Protein AF-A0A0L7LRV5-F1 (afdb_monomer_lite)

Sequence (148 aa):
TSFITSNYRLKYIIITCILVGAVNLTDVSFYEILGVTKQASALDIRQAYKKLTLTRDTSMIYTGPTRHIHANTTTSHKQNNYLDEGFYFINFYSPFCPPCQNVADHWKKLAEMYKGVVKIGAVNCKYYNSFCYNSMRISSYPTLIFYP

Structure (mmCIF, N/CA/C/O backbone):
data_AF-A0A0L7LRV5-F1
#
_entry.id   AF-A0A0L7LRV5-F1
#
loop_
_atom_site.group_PDB
_atom_site.id
_atom_site.type_symbol
_atom_site.label_atom_id
_atom_site.label_alt_id
_atom_site.label_comp_id
_atom_site.label_asym_id
_atom_site.label_entity_id
_atom_site.label_seq_id
_atom_site.pdbx_PDB_ins_code
_atom_site.Cartn_x
_atom_site.Cartn_y
_atom_site.Cartn_z
_atom_site.occupancy
_atom_site.B_iso_or_equiv
_atom_site.auth_seq_id
_atom_site.auth_comp_id
_atom_site.auth_asym_id
_atom_site.auth_atom_id
_atom_site.pdbx_PDB_model_num
ATOM 1 N N . THR A 1 1 ? 18.368 64.781 38.775 1.00 53.09 1 THR A N 1
ATOM 2 C CA . THR A 1 1 ? 18.978 63.453 38.512 1.00 53.09 1 THR A CA 1
ATOM 3 C C . THR A 1 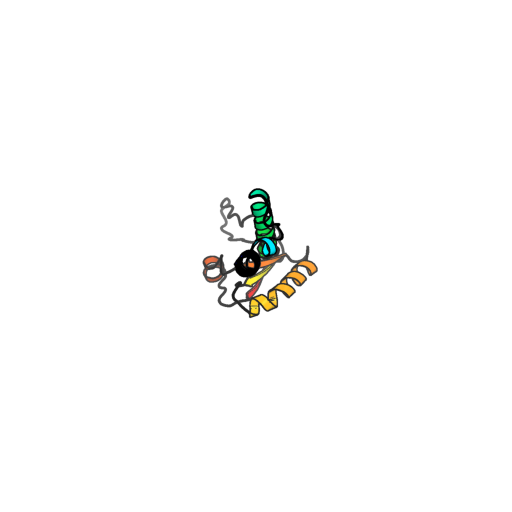1 ? 17.980 62.288 38.513 1.00 53.09 1 THR A C 1
ATOM 5 O O . THR A 1 1 ? 18.345 61.216 38.054 1.00 53.09 1 THR A O 1
ATOM 8 N N . SER A 1 2 ? 16.714 62.471 38.923 1.00 54.84 2 SER A N 1
ATOM 9 C CA . SER A 1 2 ? 15.671 61.419 38.982 1.00 54.84 2 SER A CA 1
ATOM 10 C C . SER A 1 2 ? 14.890 61.165 37.678 1.00 54.84 2 SER A C 1
ATOM 12 O O . SER A 1 2 ? 14.299 60.103 37.511 1.00 54.84 2 SER A O 1
ATOM 14 N N . PHE A 1 3 ? 14.889 62.108 36.729 1.00 51.84 3 PHE A N 1
ATOM 15 C CA . PHE A 1 3 ? 14.118 61.982 35.480 1.00 51.84 3 PHE A CA 1
ATOM 16 C C . PHE A 1 3 ? 14.798 61.081 34.433 1.00 51.84 3 PHE A C 1
ATOM 18 O O . PHE A 1 3 ? 14.142 60.359 33.684 1.00 51.84 3 PHE A O 1
ATOM 25 N N . ILE A 1 4 ? 16.133 61.081 34.408 1.00 56.88 4 ILE A N 1
ATOM 26 C CA . ILE A 1 4 ? 16.939 60.317 33.448 1.00 56.88 4 ILE A CA 1
ATOM 27 C C . ILE A 1 4 ? 16.891 58.813 33.780 1.00 56.88 4 ILE A C 1
ATOM 29 O O . ILE A 1 4 ? 16.691 57.992 32.890 1.00 56.88 4 ILE A O 1
ATOM 33 N N . THR A 1 5 ? 16.961 58.440 35.063 1.00 56.62 5 THR A N 1
ATOM 34 C CA . THR A 1 5 ? 16.895 57.039 35.524 1.00 56.62 5 THR A CA 1
ATOM 35 C C . THR A 1 5 ? 15.523 56.391 35.298 1.00 56.62 5 THR A C 1
ATOM 37 O O . THR A 1 5 ? 15.463 55.198 35.004 1.00 56.62 5 THR A O 1
ATOM 40 N N . SER A 1 6 ? 14.433 57.167 35.364 1.00 58.31 6 SER A N 1
ATOM 41 C CA . SER A 1 6 ? 13.066 56.699 35.072 1.00 58.31 6 SER A CA 1
ATOM 42 C C . SER A 1 6 ? 12.902 56.266 33.607 1.00 58.31 6 SER A C 1
ATOM 44 O O . SER A 1 6 ? 12.383 55.188 33.318 1.00 58.31 6 SER A O 1
ATOM 46 N N . ASN A 1 7 ? 13.459 57.050 32.678 1.00 63.28 7 ASN A N 1
ATOM 47 C CA . ASN A 1 7 ? 13.424 56.746 31.246 1.00 63.28 7 ASN A CA 1
ATOM 48 C C . ASN A 1 7 ? 14.238 55.489 30.893 1.00 63.28 7 ASN A C 1
ATOM 50 O O . ASN A 1 7 ? 13.806 54.693 30.059 1.00 63.28 7 ASN A O 1
ATOM 54 N N . TYR A 1 8 ? 15.384 55.269 31.549 1.00 68.88 8 TYR A N 1
ATOM 55 C CA . TYR A 1 8 ? 16.168 54.042 31.366 1.00 68.88 8 TYR A CA 1
ATOM 56 C C . TYR A 1 8 ? 15.464 52.811 31.938 1.00 68.88 8 TYR A C 1
ATOM 58 O O . TYR A 1 8 ? 15.462 51.771 31.285 1.00 68.88 8 TYR A O 1
ATOM 66 N N . ARG A 1 9 ? 14.812 52.920 33.103 1.00 75.94 9 ARG A N 1
ATOM 67 C CA . ARG A 1 9 ? 14.036 51.814 33.687 1.00 75.94 9 ARG A CA 1
ATOM 68 C C . ARG A 1 9 ? 12.839 51.428 32.823 1.00 75.94 9 ARG A C 1
ATOM 70 O O . ARG A 1 9 ? 12.628 50.243 32.601 1.00 75.94 9 ARG A O 1
ATOM 77 N N . LEU A 1 10 ? 12.108 52.402 32.279 1.00 74.38 10 LEU A N 1
ATOM 78 C CA . LEU A 1 10 ? 10.971 52.133 31.397 1.00 74.38 10 LEU A CA 1
ATOM 79 C C . LEU A 1 10 ? 11.414 51.497 30.071 1.00 74.38 10 LEU A C 1
ATOM 81 O O . LEU A 1 10 ? 10.813 50.521 29.633 1.00 74.38 10 LEU A O 1
ATOM 85 N N . LYS A 1 11 ? 12.512 51.982 29.470 1.00 79.44 11 LYS A N 1
ATOM 86 C CA . LYS A 1 11 ? 13.100 51.359 28.272 1.00 79.44 11 LYS A CA 1
ATOM 87 C C . LYS A 1 11 ? 13.582 49.937 28.546 1.00 79.44 11 LYS A C 1
ATOM 89 O O . LYS A 1 11 ? 13.322 49.063 27.729 1.00 79.44 11 LYS A O 1
ATOM 94 N N . TYR A 1 12 ? 14.222 49.690 29.691 1.00 79.88 12 TYR A N 1
ATOM 95 C CA . TYR A 1 12 ? 14.630 48.341 30.087 1.00 79.88 12 TYR A CA 1
ATOM 96 C C . TYR A 1 12 ? 13.430 47.413 30.264 1.00 79.88 12 TYR A C 1
ATOM 98 O O . TYR A 1 12 ? 13.467 46.316 29.730 1.00 79.88 12 TYR A O 1
ATOM 106 N N . ILE A 1 13 ? 12.355 47.858 30.924 1.00 83.50 13 ILE A N 1
ATOM 107 C CA . ILE A 1 13 ? 11.128 47.061 31.088 1.00 83.50 13 ILE A CA 1
ATOM 108 C C . ILE A 1 13 ? 10.500 46.735 29.729 1.00 83.50 13 ILE A C 1
ATOM 110 O O . ILE A 1 13 ? 10.130 45.591 29.481 1.00 83.50 13 ILE A O 1
ATOM 114 N N . ILE A 1 14 ? 10.419 47.710 28.820 1.00 84.38 14 ILE A N 1
ATOM 115 C CA . ILE A 1 14 ? 9.875 47.491 27.473 1.00 84.38 14 ILE A CA 1
ATOM 116 C C . ILE A 1 14 ? 10.758 46.513 26.690 1.00 84.38 14 ILE A C 1
ATOM 118 O O . ILE A 1 14 ? 10.239 45.577 26.090 1.00 84.38 14 ILE A O 1
ATOM 122 N N . ILE A 1 15 ? 12.083 46.670 26.738 1.00 83.56 15 ILE A N 1
ATOM 123 C CA . ILE A 1 15 ? 13.026 45.760 26.075 1.00 83.56 15 ILE A CA 1
ATOM 124 C C . ILE A 1 15 ? 12.928 44.352 26.672 1.00 83.56 15 ILE A C 1
ATOM 126 O O . ILE A 1 15 ? 12.871 43.387 25.917 1.00 83.56 15 ILE A O 1
ATOM 130 N N . THR A 1 16 ? 12.834 44.203 27.997 1.00 78.19 16 THR A N 1
ATOM 131 C CA . THR A 1 16 ? 12.663 42.883 28.619 1.00 78.19 16 THR A CA 1
ATOM 132 C C . THR A 1 16 ? 11.313 42.272 28.263 1.00 78.19 16 THR A C 1
ATOM 134 O O . THR A 1 16 ? 11.257 41.083 27.974 1.00 78.19 16 THR A O 1
ATOM 137 N N . CYS A 1 17 ? 10.235 43.058 28.201 1.00 80.06 17 CYS A N 1
ATOM 138 C CA . CYS A 1 17 ? 8.927 42.580 27.750 1.00 80.06 17 CYS A CA 1
ATOM 139 C C . CYS A 1 17 ? 8.944 42.144 26.279 1.00 80.06 17 CYS A C 1
ATOM 141 O O . CYS A 1 17 ? 8.358 41.115 25.954 1.00 80.06 17 CYS A O 1
ATOM 143 N N . ILE A 1 18 ? 9.637 42.874 25.401 1.00 79.81 18 ILE A N 1
ATOM 144 C CA . ILE A 1 18 ? 9.780 42.512 23.983 1.00 79.81 18 ILE A CA 1
ATOM 145 C C . ILE A 1 18 ? 10.615 41.236 23.835 1.00 79.81 18 ILE A C 1
ATOM 147 O O . ILE A 1 18 ? 10.224 40.345 23.087 1.00 79.81 18 ILE A O 1
ATOM 151 N N . LEU A 1 19 ? 11.723 41.108 24.572 1.00 74.88 19 LEU A N 1
ATOM 152 C CA . LEU A 1 19 ? 12.562 39.907 24.546 1.00 74.88 19 LEU A CA 1
ATOM 153 C C . LEU A 1 19 ? 11.814 38.682 25.088 1.00 74.88 19 LEU A C 1
ATOM 155 O O . LEU A 1 19 ? 11.844 37.628 24.461 1.00 74.88 19 LEU A O 1
ATOM 159 N N . VAL A 1 20 ? 11.081 38.821 26.197 1.00 73.81 20 VAL A N 1
ATOM 160 C CA . VAL A 1 20 ? 10.232 37.745 26.738 1.00 73.81 20 VAL A CA 1
ATOM 161 C C . VAL A 1 20 ? 9.091 37.407 25.771 1.00 73.81 20 VAL A C 1
ATOM 163 O O . VAL A 1 20 ? 8.796 36.234 25.557 1.00 73.81 20 VAL A O 1
ATOM 166 N N . GLY A 1 21 ? 8.475 38.404 25.131 1.00 68.38 21 GLY A N 1
ATOM 167 C CA . GLY A 1 21 ? 7.439 38.196 24.117 1.00 68.38 21 GLY A CA 1
ATOM 168 C C . GLY A 1 21 ? 7.952 37.444 22.885 1.00 68.38 21 GLY A C 1
ATOM 169 O O . GLY A 1 21 ? 7.296 36.515 22.419 1.00 68.38 21 GLY A O 1
ATOM 170 N N . ALA A 1 22 ? 9.150 37.781 22.403 1.00 64.38 22 ALA A N 1
ATOM 171 C CA . ALA A 1 22 ? 9.763 37.154 21.233 1.00 64.38 22 ALA A CA 1
ATOM 172 C C . ALA A 1 22 ? 10.130 35.676 21.458 1.00 64.38 22 ALA A C 1
ATOM 174 O O . ALA A 1 22 ? 10.018 34.874 20.533 1.00 64.38 22 ALA A O 1
ATOM 175 N N . VAL A 1 23 ? 10.502 35.286 22.684 1.00 61.59 23 VAL A N 1
ATOM 176 C CA . VAL A 1 23 ? 10.810 33.882 23.028 1.00 61.59 23 VAL A CA 1
ATOM 177 C C . VAL A 1 23 ? 9.580 32.966 22.898 1.00 61.59 23 VAL A C 1
ATOM 179 O O . VAL A 1 23 ? 9.730 31.773 22.659 1.00 61.59 23 VAL A O 1
ATOM 182 N N . ASN A 1 24 ? 8.357 33.502 22.975 1.00 59.88 24 ASN A N 1
ATOM 183 C CA . ASN A 1 24 ? 7.121 32.711 22.901 1.00 59.88 24 ASN A CA 1
ATOM 184 C C . ASN A 1 24 ? 6.650 32.373 21.465 1.00 59.88 24 ASN A C 1
ATOM 186 O O . ASN A 1 24 ? 5.658 31.661 21.310 1.00 59.88 24 ASN A O 1
ATOM 190 N N . LEU A 1 25 ? 7.322 32.866 20.415 1.00 55.12 25 LEU A N 1
ATOM 191 C CA . LEU A 1 25 ? 6.855 32.786 19.016 1.00 55.12 25 LEU A CA 1
ATOM 192 C C . LEU A 1 25 ? 7.368 31.578 18.205 1.00 55.12 25 LEU A C 1
ATOM 194 O O . LEU A 1 25 ? 6.973 31.423 17.053 1.00 55.12 25 LEU A O 1
ATOM 198 N N . THR A 1 26 ? 8.217 30.708 18.760 1.00 55.19 26 THR A N 1
ATOM 199 C CA . THR A 1 26 ? 8.864 29.616 17.994 1.00 55.19 26 THR A CA 1
ATOM 200 C C . THR A 1 26 ? 8.227 28.233 18.152 1.00 55.19 26 THR A C 1
ATOM 202 O O . THR A 1 26 ? 8.620 27.296 17.464 1.00 55.19 26 THR A O 1
ATOM 205 N N . ASP A 1 27 ? 7.204 28.086 18.990 1.00 52.03 27 ASP A N 1
ATOM 206 C CA . ASP A 1 27 ? 6.524 26.807 19.220 1.00 52.03 27 ASP A CA 1
ATOM 207 C C . ASP A 1 27 ? 5.313 26.609 18.278 1.00 52.03 27 ASP A C 1
ATOM 209 O O . ASP A 1 27 ? 4.195 26.325 18.729 1.00 52.03 27 ASP A O 1
ATOM 213 N N . VAL A 1 28 ? 5.504 26.731 16.962 1.00 58.66 28 VAL A N 1
ATOM 214 C CA . VAL A 1 28 ? 4.563 26.110 16.009 1.00 58.66 28 VAL A CA 1
ATOM 215 C C . VAL A 1 28 ? 4.857 24.616 16.064 1.00 58.66 28 VAL A C 1
ATOM 217 O O . VAL A 1 28 ? 5.754 24.079 15.418 1.00 58.66 28 VAL A O 1
ATOM 220 N N . SER A 1 29 ? 4.226 24.009 17.058 1.00 63.59 29 SER A N 1
ATOM 221 C CA . SER A 1 29 ? 4.750 22.873 17.789 1.00 63.59 29 SER A CA 1
ATOM 222 C C . SER A 1 29 ? 4.023 21.617 17.355 1.00 63.59 29 SER A C 1
ATOM 224 O O . SER A 1 29 ? 2.818 21.647 17.141 1.00 63.59 29 SER A O 1
ATOM 226 N N . PHE A 1 30 ? 4.759 20.513 17.271 1.00 77.75 30 PHE A N 1
ATOM 227 C CA . PHE A 1 30 ? 4.322 19.134 17.027 1.00 77.75 30 PHE A CA 1
ATOM 228 C C . PHE A 1 30 ? 2.895 18.770 17.506 1.00 77.75 30 PHE A C 1
ATOM 230 O O . PHE A 1 30 ? 2.218 17.963 16.871 1.00 77.75 30 PHE A O 1
ATOM 237 N N . TYR A 1 31 ? 2.407 19.390 18.581 1.00 80.00 31 TYR A N 1
ATOM 238 C CA . TYR A 1 31 ? 1.026 19.307 19.060 1.00 80.00 31 TYR A CA 1
ATOM 239 C C . TYR A 1 31 ? -0.045 19.694 18.022 1.00 80.00 31 TYR A C 1
ATOM 241 O O . TYR A 1 31 ? -1.101 19.069 18.008 1.00 80.00 31 TYR A O 1
ATOM 249 N N . GLU A 1 32 ? 0.221 20.638 17.116 1.00 82.56 32 GLU A N 1
ATOM 250 C CA . GLU A 1 32 ? -0.691 21.004 16.021 1.00 82.56 32 GLU A CA 1
ATOM 251 C C . GLU A 1 32 ? -0.823 19.867 14.996 1.00 82.56 32 GLU A C 1
ATOM 253 O O . GLU A 1 32 ? -1.931 19.531 14.587 1.00 82.56 32 GLU A O 1
ATOM 258 N N . ILE A 1 33 ? 0.286 19.183 14.677 1.00 81.88 33 ILE A N 1
ATOM 259 C CA . ILE A 1 33 ? 0.283 17.974 13.831 1.00 81.88 33 ILE A CA 1
ATOM 260 C C . ILE A 1 33 ? -0.518 16.855 14.508 1.00 81.88 33 ILE A C 1
ATOM 262 O O . ILE A 1 33 ? -1.245 16.116 13.847 1.00 81.88 33 ILE A O 1
ATOM 266 N N . LEU A 1 34 ? -0.390 16.732 15.832 1.00 85.12 34 LEU A N 1
ATOM 267 C CA . LEU A 1 34 ? -1.134 15.757 16.626 1.00 85.12 34 LEU A CA 1
ATOM 268 C C . LEU A 1 34 ? -2.599 16.156 16.896 1.00 85.12 34 LEU A C 1
ATOM 270 O O . LEU A 1 34 ? -3.377 15.306 17.331 1.00 85.12 34 LEU A O 1
ATOM 274 N N . GLY A 1 35 ? -2.991 17.410 16.650 1.00 87.06 35 GLY A N 1
ATOM 275 C CA . GLY A 1 35 ? -4.317 17.937 16.983 1.00 87.06 35 GLY A CA 1
ATOM 276 C C . GLY A 1 35 ? -4.602 18.009 18.489 1.00 87.06 35 GLY A C 1
ATOM 277 O O . GLY A 1 35 ? -5.749 17.835 18.899 1.00 87.06 35 GLY A O 1
ATOM 278 N N . VAL A 1 36 ? -3.576 18.219 19.320 1.00 90.75 36 VAL A N 1
ATOM 279 C CA . VAL A 1 36 ? -3.688 18.323 20.788 1.00 90.75 36 VAL A CA 1
ATOM 280 C C . VAL A 1 36 ? -3.171 19.673 21.288 1.00 90.75 36 VAL A C 1
ATOM 282 O O . VAL A 1 36 ? -2.449 20.378 20.588 1.00 90.75 36 VAL A O 1
ATOM 285 N N . THR A 1 37 ? -3.538 20.060 22.510 1.00 89.56 37 THR A N 1
ATOM 286 C CA . THR A 1 37 ? -3.025 21.289 23.134 1.00 89.56 37 THR A CA 1
ATOM 287 C C . THR A 1 37 ? -1.638 21.060 23.738 1.00 89.56 37 THR A C 1
ATOM 289 O O . THR A 1 37 ? -1.263 19.933 24.063 1.00 89.56 37 THR A O 1
ATOM 292 N N . LYS A 1 38 ? -0.868 22.136 23.951 1.00 85.12 38 LYS A N 1
ATOM 293 C CA . LYS A 1 38 ? 0.448 22.052 24.616 1.00 85.12 38 LYS A CA 1
ATOM 294 C C . LYS A 1 38 ? 0.372 21.516 26.053 1.00 85.12 38 LYS A C 1
ATOM 296 O O . LYS A 1 38 ? 1.372 21.048 26.581 1.00 85.12 38 LYS A O 1
ATOM 301 N N . GLN A 1 39 ? -0.793 21.613 26.692 1.00 89.31 39 GLN A N 1
ATOM 302 C CA . GLN A 1 39 ? -1.056 21.148 28.057 1.00 89.31 39 GLN A CA 1
ATOM 303 C C . GLN A 1 39 ? -1.620 19.717 28.100 1.00 89.31 39 GLN A C 1
ATOM 305 O O . GLN A 1 39 ? -2.034 19.257 29.163 1.00 89.31 39 GLN A O 1
ATOM 310 N N . ALA A 1 40 ? -1.676 19.021 26.960 1.00 89.25 40 ALA A N 1
ATOM 311 C CA . ALA A 1 40 ? -2.208 17.669 26.873 1.00 89.25 40 ALA A CA 1
ATOM 312 C C . ALA A 1 40 ? -1.409 16.681 27.738 1.00 89.25 40 ALA A C 1
ATOM 314 O O . ALA A 1 40 ? -0.179 16.748 27.829 1.00 89.25 40 ALA A O 1
ATOM 315 N N . SER A 1 41 ? -2.110 15.731 28.361 1.00 93.00 41 SER A N 1
ATOM 316 C CA . SER A 1 41 ? -1.462 14.706 29.175 1.00 93.00 41 SER A CA 1
ATOM 317 C C . SER A 1 41 ? -0.691 13.712 28.298 1.00 93.00 41 SER A C 1
ATOM 319 O O . SER A 1 41 ? -0.968 13.537 27.109 1.00 93.00 41 SER A O 1
ATOM 321 N N . ALA A 1 42 ? 0.251 12.975 28.892 1.00 91.94 42 ALA A N 1
ATOM 322 C CA . ALA A 1 42 ? 0.961 11.913 28.176 1.00 91.94 42 ALA A CA 1
ATOM 323 C C . ALA A 1 42 ? 0.006 10.844 27.599 1.00 91.94 42 ALA A C 1
ATOM 325 O O . ALA A 1 42 ? 0.330 10.210 26.594 1.00 91.94 42 ALA A O 1
ATOM 326 N N . LEU A 1 43 ? -1.167 10.644 28.213 1.00 92.12 43 LEU A N 1
ATOM 327 C CA . LEU A 1 43 ? -2.209 9.755 27.702 1.00 92.12 43 LEU A CA 1
ATOM 328 C C . LEU A 1 43 ? -2.819 10.312 26.409 1.00 92.12 43 LEU A C 1
ATOM 330 O O . LEU A 1 43 ? -2.903 9.582 25.423 1.00 92.12 43 LEU A O 1
ATOM 334 N N . ASP A 1 44 ? -3.171 11.595 26.392 1.00 91.56 44 ASP A N 1
ATOM 335 C CA . ASP A 1 44 ? -3.784 12.262 25.238 1.00 91.56 44 ASP A CA 1
ATOM 336 C C . ASP A 1 44 ? -2.824 12.297 24.048 1.00 91.56 44 ASP A C 1
ATOM 338 O O . ASP A 1 44 ? -3.211 11.987 22.923 1.00 91.56 44 ASP A O 1
ATOM 342 N N . ILE A 1 45 ? -1.537 12.560 24.300 1.00 92.56 45 ILE A N 1
ATOM 343 C CA . ILE A 1 45 ? -0.485 12.507 23.274 1.00 92.56 45 ILE A CA 1
ATOM 344 C C . ILE A 1 45 ? -0.365 11.088 22.702 1.00 92.56 45 ILE A C 1
ATOM 346 O O . ILE A 1 45 ? -0.301 10.911 21.485 1.00 92.56 45 ILE A O 1
ATOM 350 N N . ARG A 1 46 ? -0.375 10.052 23.555 1.00 89.88 46 ARG A N 1
ATOM 351 C CA . ARG A 1 46 ? -0.325 8.646 23.110 1.00 89.88 46 ARG A CA 1
ATOM 352 C C . ARG A 1 46 ? -1.565 8.254 22.319 1.00 89.88 46 ARG A C 1
ATOM 354 O O . ARG A 1 46 ? -1.439 7.523 21.341 1.00 89.88 46 ARG A O 1
ATOM 361 N N . GLN A 1 47 ? -2.746 8.714 22.720 1.00 91.25 47 GLN A N 1
ATOM 362 C CA . GLN A 1 47 ? -3.993 8.453 22.005 1.00 91.25 47 GLN A CA 1
ATOM 363 C C . GLN A 1 47 ? -4.032 9.177 20.660 1.00 91.25 47 GLN A C 1
ATOM 365 O O . GLN A 1 47 ? -4.384 8.552 19.663 1.00 91.25 47 GLN A O 1
ATOM 370 N N . ALA A 1 48 ? -3.618 10.443 20.606 1.00 88.62 48 ALA A N 1
ATOM 371 C CA . ALA A 1 48 ? -3.518 11.219 19.375 1.00 88.62 48 ALA A CA 1
ATOM 372 C C . ALA A 1 48 ? -2.505 10.602 18.406 1.00 88.62 48 ALA A C 1
ATOM 374 O O . ALA A 1 48 ? -2.831 10.359 17.245 1.00 88.62 48 ALA A O 1
ATOM 375 N N . TYR A 1 49 ? -1.320 10.232 18.899 1.00 88.44 49 TYR A N 1
ATOM 376 C CA . TYR A 1 49 ? -0.325 9.512 18.111 1.00 88.44 49 TYR A CA 1
ATOM 377 C C . TYR A 1 49 ? -0.848 8.150 17.646 1.00 88.44 49 TYR A C 1
ATOM 379 O O . TYR A 1 49 ? -0.721 7.834 16.471 1.00 88.44 49 TYR A O 1
ATOM 387 N N . LYS A 1 50 ? -1.501 7.367 18.517 1.00 85.75 50 LYS A N 1
ATOM 388 C CA . LYS A 1 50 ? -2.117 6.081 18.152 1.00 85.75 50 LYS A CA 1
ATOM 389 C C . LYS A 1 50 ? -3.219 6.258 17.107 1.00 85.75 50 LYS A C 1
ATOM 391 O O . LYS A 1 50 ? -3.326 5.461 16.187 1.00 85.75 50 LYS A O 1
ATOM 396 N N . LYS A 1 51 ? -4.037 7.303 17.215 1.00 84.19 51 LYS A N 1
ATOM 397 C CA . LYS A 1 51 ? -5.065 7.645 16.227 1.00 84.19 51 LYS A CA 1
ATOM 398 C C . LYS A 1 51 ? -4.428 8.045 14.900 1.00 84.19 51 LYS A C 1
ATOM 400 O O . LYS A 1 51 ? -4.925 7.641 13.856 1.00 84.19 51 LYS A O 1
ATOM 405 N N . LEU A 1 52 ? -3.319 8.780 14.924 1.00 76.31 52 LEU A N 1
ATOM 406 C CA . LEU A 1 52 ? -2.562 9.144 13.729 1.00 76.31 52 LEU A CA 1
ATOM 407 C C . LEU A 1 52 ? -1.843 7.958 13.100 1.00 76.31 52 LEU A C 1
ATOM 409 O O . LEU A 1 52 ? -1.862 7.833 11.884 1.00 76.31 52 LEU A O 1
ATOM 413 N N . THR A 1 53 ? -1.266 7.049 13.881 1.00 66.69 53 THR A N 1
ATOM 414 C CA . THR A 1 53 ? -0.681 5.825 13.333 1.00 66.69 53 THR A CA 1
ATOM 415 C C . THR A 1 53 ? -1.754 4.905 12.787 1.00 66.69 53 THR A C 1
ATOM 417 O O . THR A 1 53 ? -1.558 4.414 11.692 1.00 66.69 53 THR A O 1
ATOM 420 N N . LEU A 1 54 ? -2.909 4.761 13.443 1.00 64.19 54 LEU A N 1
ATOM 421 C CA . LEU A 1 54 ? -4.043 3.990 12.919 1.00 64.19 54 LEU A CA 1
ATOM 422 C C . LEU A 1 54 ? -4.657 4.623 11.664 1.00 64.19 54 LEU A C 1
ATOM 424 O O . LEU A 1 54 ? -5.014 3.912 10.733 1.00 64.19 54 LEU A O 1
ATOM 428 N N . THR A 1 55 ? -4.759 5.954 11.605 1.00 59.25 55 THR A N 1
ATOM 429 C CA . THR A 1 55 ? -5.229 6.663 10.403 1.00 59.25 55 THR A CA 1
ATOM 430 C C . THR A 1 55 ? -4.182 6.663 9.295 1.00 59.25 55 THR A C 1
ATOM 432 O O . THR A 1 55 ? -4.539 6.561 8.131 1.00 59.25 55 THR A O 1
ATOM 435 N N . ARG A 1 56 ? -2.883 6.673 9.593 1.00 55.19 56 ARG A N 1
ATOM 436 C CA . ARG A 1 56 ? -1.825 6.496 8.584 1.00 55.19 56 ARG A CA 1
ATOM 437 C C . ARG A 1 56 ? -1.708 5.036 8.135 1.00 55.19 56 ARG A C 1
ATOM 439 O O . ARG A 1 56 ? -1.482 4.775 6.953 1.00 55.19 56 ARG A O 1
ATOM 446 N N . ASP A 1 57 ? -1.970 4.096 9.036 1.00 51.47 57 ASP A N 1
ATOM 447 C CA . ASP A 1 57 ? -2.220 2.677 8.765 1.00 51.47 57 ASP A CA 1
ATOM 448 C C . ASP A 1 57 ? -3.569 2.457 8.086 1.00 51.47 57 ASP A C 1
ATOM 450 O O . ASP A 1 57 ? -3.862 1.338 7.700 1.00 51.47 57 ASP A O 1
ATOM 454 N N . THR A 1 58 ? -4.359 3.491 7.777 1.00 45.38 58 THR A N 1
ATOM 455 C CA . THR A 1 58 ? -5.382 3.329 6.733 1.00 45.38 58 THR A CA 1
ATOM 456 C C . THR A 1 58 ? -4.793 3.243 5.329 1.00 45.38 58 THR A C 1
ATOM 458 O O . THR A 1 58 ? -5.485 2.883 4.386 1.00 45.38 58 THR A O 1
ATOM 461 N N . SER A 1 59 ? -3.478 3.408 5.172 1.00 42.94 59 SER A N 1
ATOM 462 C CA . SER A 1 59 ? -2.774 2.815 4.027 1.00 42.94 59 SER A CA 1
ATOM 463 C C . SER A 1 59 ? -2.790 1.272 4.040 1.00 42.94 59 SER A C 1
ATOM 465 O O . SER A 1 59 ? -2.599 0.664 2.991 1.00 42.94 59 SER A O 1
ATOM 467 N N . MET A 1 60 ? -3.109 0.646 5.180 1.00 42.91 60 MET A N 1
ATOM 468 C CA . MET A 1 60 ? -3.482 -0.767 5.326 1.00 42.91 60 MET A CA 1
ATOM 469 C C . MET A 1 60 ? -4.997 -1.027 5.150 1.00 42.91 60 MET A C 1
ATOM 471 O O . MET A 1 60 ? -5.398 -2.188 5.187 1.00 42.91 60 MET A O 1
ATOM 475 N N . ILE A 1 61 ? -5.853 -0.013 4.893 1.00 43.44 61 ILE A N 1
ATOM 476 C CA . ILE A 1 61 ? -7.299 -0.221 4.599 1.00 43.44 61 ILE A CA 1
ATOM 477 C C . ILE A 1 61 ? -7.528 -0.973 3.276 1.00 43.44 61 ILE A C 1
ATOM 479 O O . ILE A 1 61 ? -8.622 -1.472 3.037 1.00 43.44 61 ILE A O 1
ATOM 483 N N . TYR A 1 62 ? -6.500 -1.193 2.455 1.00 46.62 62 TYR A N 1
ATOM 484 C CA . TYR A 1 62 ? -6.613 -2.155 1.354 1.00 46.62 62 TYR A CA 1
ATOM 485 C C . TYR A 1 62 ? -6.726 -3.604 1.811 1.00 46.62 62 TYR A C 1
ATOM 487 O O . TYR A 1 62 ? -7.024 -4.494 1.031 1.00 46.62 62 TYR A O 1
ATOM 495 N N . THR A 1 63 ? -6.549 -3.884 3.088 1.00 38.44 63 THR A N 1
ATOM 496 C CA . THR A 1 63 ? -6.970 -5.165 3.618 1.00 38.44 63 THR A CA 1
ATOM 497 C C . THR A 1 63 ? -7.963 -4.890 4.729 1.00 38.44 63 THR A C 1
ATOM 499 O O . THR A 1 63 ? -7.589 -4.659 5.876 1.00 38.44 63 THR A O 1
ATOM 502 N N . GLY A 1 64 ? -9.255 -5.023 4.400 1.00 36.72 64 GLY A N 1
ATOM 503 C CA . GLY A 1 64 ? -10.144 -5.714 5.333 1.00 36.72 64 GLY A CA 1
ATOM 504 C C . GLY A 1 64 ? -9.400 -6.948 5.847 1.00 36.72 64 GLY A C 1
ATOM 505 O O . GLY A 1 64 ? -8.616 -7.518 5.087 1.00 36.72 64 GLY A O 1
ATOM 506 N N . PRO A 1 65 ? -9.550 -7.261 7.140 1.00 37.03 65 PRO A N 1
ATOM 507 C CA . PRO A 1 65 ? -8.499 -7.828 7.971 1.00 37.03 65 PRO A CA 1
ATOM 508 C C . PRO A 1 65 ? -7.698 -8.845 7.170 1.00 37.03 65 PRO A C 1
ATOM 510 O O . PRO A 1 65 ? -8.156 -9.969 6.967 1.00 37.03 65 PRO A O 1
ATOM 513 N N . THR A 1 66 ? -6.478 -8.479 6.765 1.00 43.44 66 THR A N 1
ATOM 514 C CA . THR A 1 66 ? -5.426 -9.486 6.724 1.00 43.44 66 THR A CA 1
ATOM 515 C C . THR A 1 66 ? -5.253 -9.881 8.181 1.00 43.44 66 THR A C 1
ATOM 517 O O . THR A 1 66 ? -4.331 -9.461 8.878 1.00 43.44 66 THR A O 1
ATOM 520 N N . ARG A 1 67 ? -6.202 -10.695 8.680 1.00 38.34 67 ARG A N 1
ATOM 521 C CA . ARG A 1 67 ? -5.885 -11.711 9.662 1.00 38.34 67 ARG A CA 1
ATOM 522 C C . ARG A 1 67 ? -4.631 -12.299 9.081 1.00 38.34 67 ARG A C 1
ATOM 524 O O . ARG A 1 67 ? -4.672 -12.760 7.943 1.00 38.34 67 ARG A O 1
ATOM 531 N N . HIS A 1 68 ? -3.538 -12.057 9.798 1.00 35.41 68 HIS A N 1
ATOM 532 C CA . HIS A 1 68 ? -2.212 -12.581 9.558 1.00 35.41 68 HIS A CA 1
ATOM 533 C C . HIS A 1 68 ? -2.314 -13.734 8.586 1.00 35.41 68 HIS A C 1
ATOM 535 O O . HIS A 1 68 ? -3.059 -14.665 8.903 1.00 35.41 68 HIS A O 1
ATOM 541 N N . ILE A 1 69 ? -1.643 -13.642 7.436 1.00 43.09 69 ILE A N 1
ATOM 542 C CA . ILE A 1 69 ? -1.475 -14.789 6.557 1.00 43.09 69 ILE A CA 1
ATOM 543 C C . ILE A 1 69 ? -0.789 -15.851 7.418 1.00 43.09 69 ILE A C 1
ATOM 545 O O . ILE A 1 69 ? 0.428 -15.875 7.588 1.00 43.09 69 ILE A O 1
ATOM 549 N N . HIS A 1 70 ? -1.613 -16.610 8.126 1.00 31.83 70 HIS A N 1
ATOM 550 C CA . HIS A 1 70 ? -1.228 -17.613 9.074 1.00 31.83 70 HIS A CA 1
ATOM 551 C C . HIS A 1 70 ? -0.951 -18.765 8.146 1.00 31.83 70 HIS A C 1
ATOM 553 O O . HIS A 1 70 ? -1.872 -19.333 7.568 1.00 31.83 70 HIS A O 1
ATOM 559 N N . ALA A 1 71 ? 0.327 -19.079 7.980 1.00 36.28 71 ALA A N 1
ATOM 560 C CA . ALA A 1 71 ? 0.719 -20.393 7.525 1.00 36.28 71 ALA A CA 1
ATOM 561 C C . ALA A 1 71 ? 0.206 -21.396 8.572 1.00 36.28 71 ALA A C 1
ATOM 563 O O . ALA A 1 71 ? 0.941 -21.790 9.479 1.00 36.28 71 ALA A O 1
ATOM 564 N N . ASN A 1 72 ? -1.070 -21.775 8.502 1.00 37.53 72 ASN A N 1
ATOM 565 C CA . ASN A 1 72 ? -1.599 -22.915 9.229 1.00 37.53 72 ASN A CA 1
ATOM 566 C C . ASN A 1 72 ? -1.020 -24.166 8.566 1.00 37.53 72 ASN A C 1
ATOM 568 O O . ASN A 1 72 ? -1.593 -24.818 7.701 1.00 37.53 72 ASN A O 1
ATOM 572 N N . THR A 1 73 ? 0.207 -24.456 8.979 1.00 38.75 73 THR A N 1
ATOM 573 C CA . THR A 1 73 ? 0.941 -25.671 8.666 1.00 38.75 73 THR A CA 1
ATOM 574 C C . THR A 1 73 ? 0.253 -26.810 9.402 1.00 38.75 73 THR A C 1
ATOM 576 O O . THR A 1 73 ? 0.626 -27.112 10.529 1.00 38.75 73 THR A O 1
ATOM 579 N N . THR A 1 74 ? -0.814 -27.386 8.850 1.00 38.75 74 THR A N 1
ATOM 580 C CA . THR A 1 74 ? -1.394 -28.647 9.353 1.00 38.75 74 THR A CA 1
ATOM 581 C C . THR A 1 74 ? -2.399 -29.233 8.365 1.00 38.75 74 THR A C 1
ATOM 583 O O . THR A 1 74 ? -3.575 -29.329 8.659 1.00 38.75 74 THR A O 1
ATOM 586 N N . THR A 1 75 ? -1.918 -29.637 7.188 1.00 35.81 75 THR A N 1
ATOM 587 C CA . THR A 1 75 ? -2.407 -30.811 6.434 1.00 35.81 75 THR A CA 1
ATOM 588 C C . THR A 1 75 ? -1.586 -30.919 5.154 1.00 35.81 75 THR A C 1
ATOM 590 O O . THR A 1 75 ? -1.668 -30.041 4.308 1.00 35.81 75 THR A O 1
ATOM 593 N N . SER A 1 76 ? -0.733 -31.945 5.101 1.00 41.06 76 SER A N 1
ATOM 594 C CA . SER A 1 76 ? -0.152 -32.739 3.991 1.00 41.06 76 SER A CA 1
ATOM 595 C C . SER A 1 76 ? -0.254 -32.359 2.491 1.00 41.06 76 SER A C 1
ATOM 597 O O . SER A 1 76 ? 0.237 -33.126 1.668 1.00 41.06 76 SER A O 1
ATOM 599 N N . HIS A 1 77 ? -0.749 -31.195 2.082 1.00 41.84 77 HIS A N 1
ATOM 600 C CA . HIS A 1 77 ? -0.606 -30.655 0.732 1.00 41.84 77 HIS A CA 1
ATOM 601 C C . HIS A 1 77 ? -0.156 -29.198 0.848 1.00 41.84 77 HIS A C 1
ATOM 603 O O . HIS A 1 77 ? -0.908 -28.312 1.240 1.00 41.84 77 HIS A O 1
ATOM 609 N N . LYS A 1 78 ? 1.126 -28.957 0.574 1.00 36.28 78 LYS A N 1
ATOM 610 C CA . LYS A 1 78 ? 1.785 -27.655 0.702 1.00 36.28 78 LYS A CA 1
ATOM 611 C C . LYS A 1 78 ? 1.296 -26.707 -0.399 1.00 36.28 78 LYS A C 1
ATOM 613 O O . LYS A 1 78 ? 1.986 -26.504 -1.393 1.00 36.28 78 LYS A O 1
ATOM 618 N N . GLN A 1 79 ? 0.102 -26.152 -0.238 1.00 41.50 79 GLN A N 1
ATOM 619 C CA . GLN A 1 79 ? -0.400 -25.076 -1.082 1.00 41.50 79 GLN A CA 1
ATOM 620 C C . GLN A 1 79 ? -0.153 -23.764 -0.340 1.00 41.50 79 GLN A C 1
ATOM 622 O O . GLN A 1 79 ? -0.774 -23.483 0.681 1.00 41.50 79 GLN A O 1
ATOM 627 N N . ASN A 1 80 ? 0.826 -22.993 -0.818 1.00 45.53 80 ASN A N 1
ATOM 628 C CA . ASN A 1 80 ? 1.161 -21.663 -0.307 1.00 45.53 80 ASN A CA 1
ATOM 629 C C . ASN A 1 80 ? 0.057 -20.660 -0.696 1.00 45.53 80 ASN A C 1
ATOM 631 O O . ASN A 1 80 ? 0.303 -19.722 -1.453 1.00 45.53 80 ASN A O 1
ATOM 635 N N . ASN A 1 81 ? -1.176 -20.883 -0.246 1.00 53.16 81 ASN A N 1
ATOM 636 C CA . ASN A 1 81 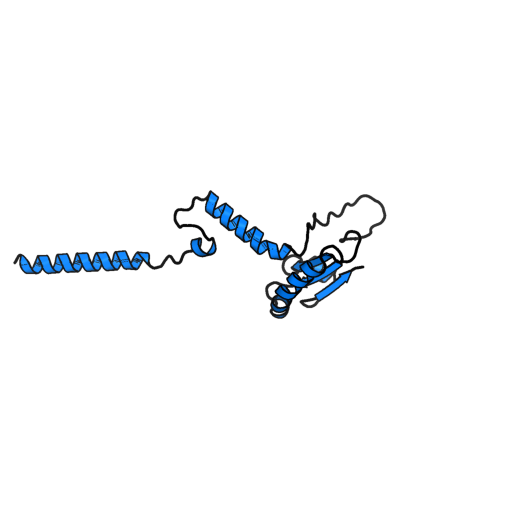? -2.285 -19.988 -0.535 1.00 53.16 81 ASN A CA 1
ATOM 637 C C . ASN A 1 81 ? -2.271 -18.871 0.506 1.00 53.16 81 ASN A C 1
ATOM 639 O O . ASN A 1 81 ? -2.706 -19.037 1.640 1.00 53.16 81 ASN A O 1
ATOM 643 N N . TYR A 1 82 ? -1.709 -17.730 0.109 1.00 59.91 82 TYR A N 1
ATOM 644 C CA . TYR A 1 82 ? -1.688 -16.504 0.910 1.00 59.91 82 TYR A CA 1
ATOM 645 C C . TYR A 1 82 ? -3.049 -15.779 0.925 1.00 59.91 82 TYR A C 1
ATOM 647 O O . TYR A 1 82 ? -3.186 -14.762 1.602 1.00 59.91 82 TYR A O 1
ATOM 655 N N . LEU A 1 83 ? -4.021 -16.270 0.147 1.00 65.44 83 LEU A N 1
ATOM 656 C CA . LEU A 1 83 ? -5.319 -15.658 -0.116 1.00 65.44 83 LEU A CA 1
ATOM 657 C C . LEU A 1 83 ? -6.439 -16.676 0.142 1.00 65.44 83 LEU A C 1
ATOM 659 O O . LEU A 1 83 ? -6.291 -17.856 -0.180 1.00 65.44 83 LEU A O 1
ATOM 663 N N . ASP A 1 84 ? -7.543 -16.198 0.714 1.00 72.94 84 ASP A N 1
ATOM 664 C CA . ASP A 1 84 ? -8.767 -16.971 0.947 1.00 72.94 84 ASP A CA 1
ATOM 665 C C . ASP A 1 84 ? -9.558 -17.116 -0.374 1.00 72.94 84 ASP A C 1
ATOM 667 O O . ASP A 1 84 ? -9.149 -16.598 -1.407 1.00 72.94 84 ASP A O 1
ATOM 671 N N . GLU A 1 85 ? -10.724 -17.765 -0.374 1.00 76.75 85 GLU A N 1
ATOM 672 C CA . GLU A 1 85 ? -11.534 -17.916 -1.597 1.00 76.75 85 GLU A CA 1
ATOM 673 C C . GLU A 1 85 ? -12.031 -16.573 -2.173 1.00 76.75 85 GLU A C 1
ATOM 675 O O . GLU A 1 85 ? -12.418 -15.657 -1.434 1.00 76.75 85 GLU A O 1
ATOM 680 N N . GLY A 1 86 ? -12.075 -16.471 -3.504 1.00 83.12 86 GLY A N 1
ATOM 681 C CA . GLY A 1 86 ? -12.619 -15.336 -4.254 1.00 83.12 86 GLY A CA 1
ATOM 682 C C . GLY A 1 86 ? -11.556 -14.454 -4.912 1.00 83.12 86 GLY A C 1
ATOM 683 O O . GLY A 1 86 ? -10.363 -14.629 -4.712 1.00 83.12 86 GLY A O 1
ATOM 684 N N . PHE A 1 87 ? -12.013 -13.466 -5.681 1.00 88.00 87 PHE A N 1
ATOM 685 C CA . PHE A 1 87 ? -11.149 -12.630 -6.513 1.00 88.00 87 PHE A CA 1
ATOM 686 C C . PHE A 1 87 ? -10.396 -11.567 -5.707 1.00 88.00 87 PHE A C 1
ATOM 688 O O . PHE A 1 87 ? -11.009 -10.809 -4.945 1.00 88.00 87 PHE A O 1
ATOM 695 N N . TYR A 1 88 ? -9.090 -11.435 -5.943 1.00 87.81 88 TYR A N 1
ATOM 696 C CA . TYR A 1 88 ? -8.250 -10.380 -5.372 1.00 87.81 88 TYR A CA 1
ATOM 697 C C . TYR A 1 88 ? -7.613 -9.526 -6.459 1.00 87.81 88 TYR A C 1
ATOM 699 O O . TYR A 1 88 ? -7.167 -10.032 -7.483 1.00 87.81 88 TYR A O 1
ATOM 707 N N . PHE A 1 89 ? -7.468 -8.231 -6.199 1.00 93.50 89 PHE A N 1
ATOM 708 C CA . PHE A 1 89 ? -6.657 -7.349 -7.032 1.00 93.50 89 PHE A CA 1
ATOM 709 C C . PHE A 1 89 ? -5.681 -6.585 -6.147 1.00 93.50 89 PHE A C 1
ATOM 711 O O . PHE A 1 89 ? -6.100 -5.791 -5.309 1.00 93.50 89 PHE A O 1
ATOM 718 N N . ILE A 1 90 ? -4.384 -6.858 -6.282 1.00 92.19 90 ILE A N 1
ATOM 719 C CA . ILE A 1 90 ? -3.347 -6.405 -5.350 1.00 92.19 90 ILE A CA 1
ATOM 720 C C . ILE A 1 90 ? -2.414 -5.395 -6.022 1.00 92.19 90 ILE A C 1
ATOM 722 O O . ILE A 1 90 ? -1.850 -5.675 -7.077 1.00 92.19 90 ILE A O 1
ATOM 726 N N . ASN A 1 91 ? -2.201 -4.246 -5.376 1.00 93.56 91 ASN A N 1
ATOM 727 C CA . ASN A 1 91 ? -1.205 -3.243 -5.756 1.00 93.56 91 ASN A CA 1
ATOM 728 C C . ASN A 1 91 ? 0.076 -3.393 -4.928 1.00 93.56 91 ASN A C 1
ATOM 730 O O . ASN A 1 91 ? 0.117 -3.042 -3.747 1.00 93.56 91 ASN A O 1
ATOM 734 N N . PHE A 1 92 ? 1.139 -3.883 -5.552 1.00 94.38 92 PHE A N 1
ATOM 735 C CA . PHE A 1 92 ? 2.479 -3.908 -4.978 1.00 94.38 92 PHE A CA 1
ATOM 736 C C . PHE A 1 92 ? 3.148 -2.551 -5.194 1.00 94.38 92 PHE A C 1
ATOM 738 O O . PHE A 1 92 ? 3.452 -2.168 -6.327 1.00 94.38 92 PHE A O 1
ATOM 745 N N . TYR A 1 93 ? 3.384 -1.820 -4.104 1.00 92.94 93 TYR A N 1
ATOM 746 C CA . TYR A 1 93 ? 3.840 -0.431 -4.147 1.00 92.94 93 TYR A CA 1
ATOM 747 C C . TYR A 1 93 ? 5.016 -0.158 -3.201 1.00 92.94 93 TYR A C 1
ATOM 749 O O . TYR A 1 93 ? 5.353 -0.950 -2.320 1.00 92.94 93 TYR A O 1
ATOM 757 N N . SER A 1 94 ? 5.617 1.022 -3.358 1.00 91.75 94 SER A N 1
ATOM 758 C CA . SER A 1 94 ? 6.579 1.602 -2.417 1.00 91.75 94 SER A CA 1
ATOM 759 C C . SER A 1 94 ? 6.145 3.028 -2.046 1.00 91.75 94 SER A C 1
ATOM 761 O O . SER A 1 94 ? 5.678 3.757 -2.923 1.00 91.75 94 SER A O 1
ATOM 763 N N . PRO A 1 95 ? 6.294 3.478 -0.784 1.00 82.69 95 PRO A N 1
ATOM 764 C CA . PRO A 1 95 ? 5.891 4.826 -0.371 1.00 82.69 95 PRO A CA 1
ATOM 765 C C . PRO A 1 95 ? 6.726 5.940 -1.025 1.00 82.69 95 PRO A C 1
ATOM 767 O O . PRO A 1 95 ? 6.258 7.070 -1.136 1.00 82.69 95 PRO A O 1
ATOM 770 N N . PHE A 1 96 ? 7.938 5.622 -1.489 1.00 86.88 96 PHE A N 1
ATOM 771 C CA . PHE A 1 96 ? 8.875 6.568 -2.111 1.00 86.88 96 PHE A CA 1
ATOM 772 C C . PHE A 1 96 ? 8.868 6.496 -3.646 1.00 86.88 96 PHE A C 1
ATOM 774 O O . PHE A 1 96 ? 9.859 6.809 -4.296 1.00 86.88 96 PHE A O 1
ATOM 781 N N . CYS A 1 97 ? 7.766 6.031 -4.229 1.00 89.88 97 CYS A N 1
ATOM 782 C CA . CYS A 1 97 ? 7.590 5.868 -5.668 1.00 89.88 97 CYS A CA 1
ATOM 783 C C . CYS A 1 97 ? 6.542 6.883 -6.163 1.00 89.88 97 CYS A C 1
ATOM 785 O O . CYS A 1 97 ? 5.360 6.711 -5.858 1.00 89.88 97 CYS A O 1
ATOM 787 N N . PRO A 1 98 ? 6.930 7.925 -6.926 1.00 93.00 98 PRO A N 1
ATOM 788 C CA . PRO A 1 98 ? 5.980 8.929 -7.414 1.00 93.00 98 PRO A CA 1
ATOM 789 C C . PRO A 1 98 ? 4.831 8.346 -8.261 1.00 93.00 98 PRO A C 1
ATOM 791 O O . PRO A 1 98 ? 3.678 8.676 -7.987 1.00 93.00 98 PRO A O 1
ATOM 794 N N . PRO A 1 99 ? 5.065 7.399 -9.198 1.00 95.88 99 PRO A N 1
ATOM 795 C CA . PRO A 1 99 ? 3.963 6.736 -9.903 1.00 95.88 99 PRO A CA 1
ATOM 796 C C . PRO A 1 99 ? 2.981 6.025 -8.959 1.00 95.88 99 PRO A C 1
ATOM 798 O O . PRO A 1 99 ? 1.773 6.051 -9.174 1.00 95.88 99 PRO A O 1
ATOM 801 N N . CYS A 1 100 ? 3.482 5.434 -7.874 1.00 92.19 100 CYS A N 1
ATOM 802 C CA . CYS A 1 100 ? 2.666 4.753 -6.876 1.00 92.19 100 CYS A CA 1
ATOM 803 C C . CYS A 1 100 ? 1.777 5.728 -6.094 1.00 92.19 100 CYS A C 1
ATOM 805 O O . CYS A 1 100 ? 0.631 5.405 -5.787 1.00 92.19 100 CYS A O 1
ATOM 807 N N . GLN A 1 101 ? 2.290 6.923 -5.792 1.00 88.88 101 GLN A N 1
ATOM 808 C CA . GLN A 1 101 ? 1.527 7.979 -5.122 1.00 88.88 101 GLN A CA 1
ATOM 809 C C . GLN A 1 101 ? 0.362 8.458 -6.000 1.00 88.88 101 GLN A C 1
ATOM 811 O O . GLN A 1 101 ? -0.751 8.593 -5.500 1.00 88.88 101 GLN A O 1
ATOM 816 N N . ASN A 1 102 ? 0.572 8.587 -7.315 1.00 92.12 102 ASN A N 1
ATOM 817 C CA . ASN A 1 102 ? -0.485 8.957 -8.268 1.00 92.12 102 ASN A CA 1
ATOM 818 C C . ASN A 1 102 ? -1.599 7.895 -8.376 1.00 92.12 102 ASN A C 1
ATOM 820 O O . ASN A 1 102 ? -2.767 8.215 -8.616 1.00 92.12 102 ASN A O 1
ATOM 824 N N . VAL A 1 103 ? -1.252 6.617 -8.191 1.00 91.25 103 VAL A N 1
ATOM 825 C CA . VAL A 1 103 ? -2.219 5.506 -8.192 1.00 91.25 103 VAL A CA 1
ATOM 826 C C . VAL A 1 103 ? -2.985 5.416 -6.871 1.00 91.25 103 VAL A C 1
ATOM 828 O O . VAL A 1 103 ? -4.119 4.940 -6.865 1.00 91.25 103 VAL A O 1
ATOM 831 N N . ALA A 1 104 ? -2.415 5.893 -5.761 1.00 86.38 104 ALA A N 1
ATOM 832 C CA . ALA A 1 104 ? -2.942 5.654 -4.421 1.00 86.38 104 ALA A CA 1
ATOM 833 C C . ALA A 1 104 ? -4.411 6.067 -4.258 1.00 86.38 104 ALA A C 1
ATOM 835 O O . ALA A 1 104 ? -5.198 5.275 -3.754 1.00 86.38 104 ALA A O 1
ATOM 836 N N . ASP A 1 105 ? -4.813 7.257 -4.704 1.00 86.75 105 ASP A N 1
ATOM 837 C CA . ASP A 1 105 ? -6.198 7.715 -4.521 1.00 86.75 105 ASP A CA 1
ATOM 838 C C . ASP A 1 105 ? -7.194 7.019 -5.455 1.00 86.75 105 ASP A C 1
ATOM 840 O O . ASP A 1 105 ? -8.336 6.763 -5.067 1.00 86.75 105 ASP A O 1
ATOM 844 N N . HIS A 1 106 ? -6.763 6.651 -6.662 1.00 91.38 106 HIS A N 1
ATOM 845 C CA . HIS A 1 106 ? -7.572 5.848 -7.579 1.00 91.38 106 HIS A CA 1
ATOM 846 C C . HIS A 1 106 ? -7.781 4.436 -7.034 1.00 91.38 106 HIS A C 1
ATOM 848 O O . HIS A 1 106 ? -8.886 3.901 -7.112 1.00 91.38 106 HIS A O 1
ATOM 854 N N . TRP A 1 107 ? -6.745 3.867 -6.419 1.00 92.75 107 TRP A N 1
ATOM 855 C CA . TRP A 1 107 ? -6.807 2.551 -5.800 1.00 92.75 107 TRP A CA 1
ATOM 856 C C . TRP A 1 107 ? -7.815 2.527 -4.638 1.00 92.75 107 TRP A C 1
ATOM 858 O O . TRP A 1 107 ? -8.598 1.584 -4.544 1.00 92.75 107 TRP A O 1
ATOM 868 N N . LYS A 1 108 ? -7.911 3.604 -3.833 1.00 85.31 108 LYS A N 1
ATOM 869 C CA . LYS A 1 108 ? -8.912 3.724 -2.746 1.00 85.31 108 LYS A CA 1
ATOM 870 C C . LYS A 1 108 ? -10.326 3.708 -3.311 1.00 85.31 108 LYS A C 1
ATOM 872 O O . LYS A 1 108 ? -11.181 2.973 -2.832 1.00 85.31 108 LYS A O 1
ATOM 877 N N . LYS A 1 109 ? -10.564 4.503 -4.358 1.00 87.06 109 LYS A N 1
ATOM 878 C CA . LYS A 1 109 ? -11.870 4.564 -5.029 1.00 87.06 109 LYS A CA 1
ATOM 879 C C . LYS A 1 109 ? -12.249 3.211 -5.626 1.00 87.06 109 LYS A C 1
ATOM 881 O O . LYS A 1 109 ? -13.397 2.802 -5.509 1.00 87.06 109 LYS A O 1
ATOM 886 N N . LEU A 1 110 ? -11.288 2.506 -6.225 1.00 89.69 110 LEU A N 1
ATOM 887 C CA . LEU A 1 110 ? -11.497 1.162 -6.760 1.00 89.69 110 LEU A CA 1
ATOM 888 C C . LEU A 1 110 ? -11.920 0.178 -5.662 1.00 89.69 110 LEU A C 1
ATOM 890 O O . LEU A 1 110 ? -12.879 -0.563 -5.853 1.00 89.69 110 LEU A O 1
ATOM 894 N N . ALA A 1 111 ? -11.252 0.212 -4.507 1.00 87.94 111 ALA A N 1
ATOM 895 C CA . ALA A 1 111 ? -11.597 -0.629 -3.363 1.00 87.94 111 ALA A CA 1
ATOM 896 C C . ALA A 1 111 ? -13.039 -0.421 -2.885 1.00 87.94 111 ALA A C 1
ATOM 898 O O . ALA A 1 111 ? -13.745 -1.397 -2.638 1.00 87.94 111 ALA A O 1
ATOM 899 N N . GLU A 1 112 ? -13.499 0.829 -2.823 1.00 85.44 112 GLU A N 1
ATOM 900 C CA . GLU A 1 112 ? -14.884 1.130 -2.444 1.00 85.44 112 GLU A CA 1
ATOM 901 C C . GLU A 1 112 ? -15.893 0.695 -3.515 1.00 85.44 112 GLU A C 1
ATOM 903 O O . GLU A 1 112 ? -16.919 0.104 -3.183 1.00 85.44 112 GLU A O 1
ATOM 908 N N . MET A 1 113 ? -15.601 0.926 -4.800 1.00 91.19 113 MET A N 1
ATOM 909 C CA . MET A 1 113 ? -16.509 0.559 -5.898 1.00 91.19 113 MET A CA 1
ATOM 910 C C . MET A 1 113 ? -16.730 -0.954 -6.019 1.00 91.19 113 MET A C 1
ATOM 912 O O . MET A 1 113 ? -17.825 -1.380 -6.373 1.00 91.19 113 MET A O 1
ATOM 916 N N . TYR A 1 114 ? -15.708 -1.763 -5.731 1.00 88.69 114 TYR A N 1
ATOM 917 C CA . TYR A 1 114 ? -15.748 -3.224 -5.900 1.00 88.69 114 TYR A CA 1
ATOM 918 C C . TYR A 1 114 ? -15.957 -3.990 -4.591 1.00 88.69 114 TYR A C 1
ATOM 920 O O . TYR A 1 114 ? -15.800 -5.216 -4.541 1.00 88.69 114 TYR A O 1
ATOM 928 N N . LYS A 1 115 ? -16.333 -3.284 -3.524 1.00 85.06 115 LYS A N 1
ATOM 929 C CA . LYS A 1 115 ? -16.569 -3.868 -2.208 1.00 85.06 115 LYS A CA 1
ATOM 930 C C . LYS A 1 115 ? -17.591 -5.006 -2.283 1.00 85.06 115 LYS A C 1
ATOM 932 O O . LYS A 1 115 ? -18.707 -4.831 -2.758 1.00 85.06 115 LYS A O 1
ATOM 937 N N . GLY A 1 116 ? -17.198 -6.180 -1.789 1.00 84.19 116 GLY A N 1
ATOM 938 C CA . GLY A 1 116 ? -18.032 -7.388 -1.795 1.00 84.19 116 GLY A CA 1
ATOM 939 C C . GLY A 1 116 ? -18.001 -8.195 -3.098 1.00 84.19 116 GLY A C 1
ATOM 940 O O . GLY A 1 116 ? -18.526 -9.302 -3.109 1.00 84.19 116 GLY A O 1
ATOM 941 N N . VAL A 1 117 ? -17.359 -7.690 -4.158 1.00 88.56 117 VAL A N 1
ATOM 942 C CA . VAL A 1 117 ? -17.196 -8.394 -5.445 1.00 88.56 117 VAL A CA 1
ATOM 943 C C . VAL A 1 117 ? -15.747 -8.833 -5.642 1.00 88.56 117 VAL A C 1
ATOM 945 O O . VAL A 1 117 ? -15.481 -9.999 -5.917 1.00 88.56 117 VAL A O 1
ATOM 948 N N . VAL A 1 118 ? -14.804 -7.903 -5.469 1.00 88.50 118 VAL A N 1
ATOM 949 C CA . VAL A 1 118 ? -13.361 -8.154 -5.581 1.00 88.50 118 VAL A CA 1
ATOM 950 C C . VAL A 1 118 ? -12.668 -7.575 -4.357 1.00 88.5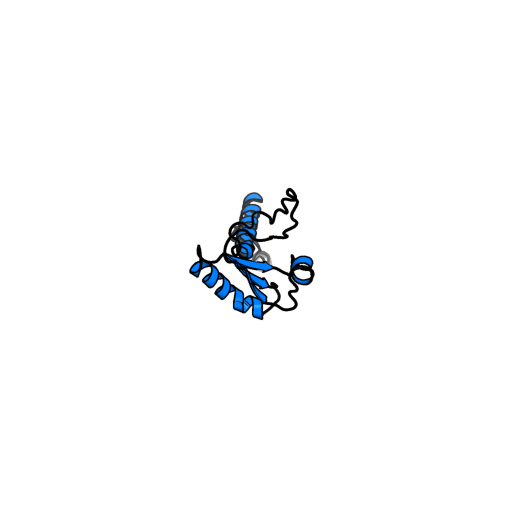0 118 VAL A C 1
ATOM 952 O O . VAL A 1 118 ? -12.926 -6.444 -3.942 1.00 88.50 118 VAL A O 1
A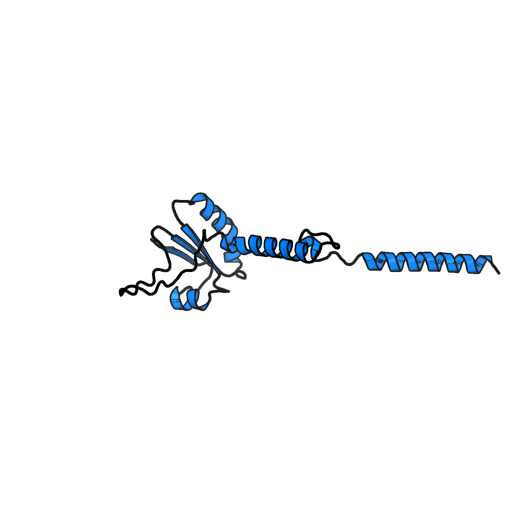TOM 955 N N . LYS A 1 119 ? -11.755 -8.344 -3.770 1.00 85.81 119 LYS A N 1
ATOM 956 C CA . LYS A 1 119 ? -10.938 -7.914 -2.637 1.00 85.81 119 LYS A CA 1
ATOM 957 C C . LYS A 1 119 ? -9.756 -7.091 -3.155 1.00 85.81 119 LYS A C 1
ATOM 959 O O . LYS A 1 119 ? -8.770 -7.634 -3.654 1.00 85.81 119 LYS A O 1
ATOM 964 N N . ILE A 1 120 ? -9.863 -5.768 -3.067 1.00 87.69 120 ILE A N 1
ATOM 965 C CA . ILE A 1 120 ? -8.828 -4.842 -3.547 1.00 87.69 120 ILE A CA 1
ATOM 966 C C . ILE A 1 120 ? -7.780 -4.609 -2.453 1.00 87.69 120 ILE A C 1
ATOM 968 O O . ILE A 1 120 ? -8.067 -3.940 -1.466 1.00 87.69 120 ILE A O 1
ATOM 972 N N . GLY A 1 121 ? -6.575 -5.148 -2.654 1.00 86.38 121 GLY A N 1
ATOM 973 C CA . GLY A 1 121 ? -5.443 -5.150 -1.725 1.00 86.38 121 GLY A CA 1
ATOM 974 C C . GLY A 1 121 ? -4.269 -4.263 -2.129 1.00 86.38 121 GLY A C 1
ATOM 975 O O . GLY A 1 121 ? -4.140 -3.845 -3.277 1.00 86.38 121 GLY A O 1
ATOM 976 N N . ALA A 1 122 ? -3.371 -3.981 -1.185 1.00 87.00 122 ALA A N 1
ATOM 977 C CA . ALA A 1 122 ? -2.105 -3.308 -1.458 1.00 87.00 122 ALA A CA 1
ATOM 978 C C . ALA A 1 122 ? -1.003 -3.840 -0.540 1.00 87.00 122 ALA A C 1
ATOM 980 O O . ALA A 1 122 ? -1.228 -4.065 0.648 1.00 87.00 122 ALA A O 1
ATOM 981 N N . VAL A 1 123 ? 0.197 -4.021 -1.088 1.00 84.94 123 VAL A N 1
ATOM 982 C CA . VAL A 1 123 ? 1.366 -4.539 -0.371 1.00 84.94 123 VAL A CA 1
ATOM 983 C C . VAL A 1 123 ? 2.487 -3.517 -0.442 1.00 84.94 123 VAL A C 1
ATOM 985 O O . VAL A 1 123 ? 2.954 -3.155 -1.522 1.00 84.94 123 VAL A O 1
ATOM 988 N N . ASN A 1 124 ? 2.950 -3.072 0.725 1.00 86.81 124 ASN A N 1
ATOM 989 C CA . ASN A 1 124 ? 4.083 -2.165 0.826 1.00 86.81 124 ASN A CA 1
ATOM 990 C C . ASN A 1 124 ? 5.407 -2.941 0.746 1.00 86.81 124 ASN A C 1
ATOM 992 O O . ASN A 1 124 ? 5.920 -3.450 1.747 1.00 86.81 124 ASN A O 1
ATOM 996 N N . CYS A 1 125 ? 6.007 -2.982 -0.436 1.00 86.50 125 CYS A N 1
ATOM 997 C CA . CYS A 1 125 ? 7.238 -3.725 -0.688 1.00 86.50 125 CYS A CA 1
ATOM 998 C C . CYS A 1 125 ? 8.494 -3.090 -0.076 1.00 86.50 125 CYS A C 1
ATOM 1000 O O . CYS A 1 125 ? 9.547 -3.729 -0.038 1.00 86.50 125 CYS A O 1
ATOM 1002 N N . LYS A 1 126 ? 8.403 -1.867 0.475 1.00 86.62 126 LYS A N 1
ATOM 1003 C CA . LYS A 1 126 ? 9.476 -1.320 1.320 1.00 86.62 126 LYS A CA 1
ATOM 1004 C C . LYS A 1 126 ? 9.588 -2.091 2.638 1.00 86.62 126 LYS A C 1
ATOM 1006 O O . LYS A 1 126 ? 10.707 -2.302 3.096 1.00 86.62 126 LYS A O 1
ATOM 1011 N N . TYR A 1 127 ? 8.464 -2.516 3.217 1.00 81.75 127 TYR A N 1
ATOM 1012 C CA . TYR A 1 127 ? 8.444 -3.328 4.440 1.00 81.75 127 TYR A CA 1
ATOM 1013 C C . TYR A 1 127 ? 8.508 -4.832 4.140 1.00 81.75 127 TYR A C 1
ATOM 1015 O O . TYR A 1 127 ? 9.189 -5.565 4.850 1.00 81.75 127 TYR A O 1
ATOM 1023 N N . TYR A 1 128 ? 7.880 -5.286 3.052 1.00 81.06 128 TYR A N 1
ATOM 1024 C CA . TYR A 1 128 ? 7.808 -6.702 2.665 1.00 81.06 128 TYR A CA 1
ATOM 1025 C C . TYR A 1 128 ? 8.711 -7.043 1.470 1.00 81.06 128 TYR A C 1
ATOM 1027 O O . TYR A 1 128 ? 8.303 -7.739 0.543 1.00 81.06 128 TYR A O 1
ATOM 1035 N N . ASN A 1 129 ? 9.953 -6.553 1.488 1.00 84.50 129 ASN A N 1
ATOM 1036 C CA . ASN A 1 129 ? 10.894 -6.655 0.368 1.00 84.50 129 ASN A CA 1
ATOM 1037 C C . ASN A 1 129 ? 11.099 -8.107 -0.112 1.00 84.50 129 ASN A C 1
ATOM 1039 O O . ASN A 1 129 ? 10.821 -8.411 -1.268 1.00 84.50 129 ASN A O 1
ATOM 1043 N N . SER A 1 130 ? 11.498 -9.022 0.781 1.00 84.06 130 SER A N 1
ATOM 1044 C CA . SER A 1 130 ? 11.755 -10.425 0.413 1.00 84.06 130 SER A CA 1
ATOM 1045 C C . SER A 1 130 ? 10.522 -11.109 -0.188 1.00 84.06 130 SER A C 1
ATOM 1047 O O . SER A 1 130 ? 10.626 -11.823 -1.182 1.00 84.06 130 SER A O 1
ATOM 1049 N N . PHE A 1 131 ? 9.334 -10.845 0.360 1.00 83.38 131 PHE A N 1
ATOM 1050 C CA . PHE A 1 131 ? 8.089 -11.374 -0.191 1.00 83.38 131 PHE A CA 1
ATOM 1051 C C . PHE A 1 131 ? 7.841 -10.844 -1.610 1.00 83.38 131 PHE A C 1
ATOM 1053 O O . PHE A 1 131 ? 7.663 -11.634 -2.536 1.00 83.38 131 PHE A O 1
ATOM 1060 N N . CYS A 1 132 ? 7.916 -9.526 -1.808 1.00 86.62 132 CYS A N 1
ATOM 1061 C CA . CYS A 1 132 ? 7.686 -8.919 -3.115 1.00 86.62 132 CYS A CA 1
ATOM 1062 C C . CYS A 1 132 ? 8.698 -9.383 -4.172 1.00 86.62 132 CYS A C 1
ATOM 1064 O O . CYS A 1 132 ? 8.293 -9.832 -5.240 1.00 86.62 132 CYS A O 1
ATOM 1066 N N . TYR A 1 133 ? 10.000 -9.325 -3.884 1.00 90.56 133 TYR A N 1
ATOM 1067 C CA . TYR A 1 133 ? 11.035 -9.650 -4.869 1.00 90.56 133 TYR A CA 1
ATOM 1068 C C . TYR A 1 133 ? 11.214 -11.157 -5.071 1.00 90.56 133 TYR A C 1
ATOM 1070 O O . TYR A 1 133 ? 11.263 -11.626 -6.207 1.00 90.56 133 TYR A O 1
ATOM 1078 N N . ASN A 1 134 ? 11.297 -11.933 -3.987 1.00 88.81 134 ASN A N 1
ATOM 1079 C CA . ASN A 1 134 ? 11.682 -13.343 -4.082 1.00 88.81 134 ASN A CA 1
ATOM 1080 C C . ASN A 1 134 ? 10.477 -14.253 -4.322 1.00 88.81 134 ASN A C 1
ATOM 1082 O O . ASN A 1 134 ? 10.561 -15.181 -5.126 1.00 88.81 134 ASN A O 1
ATOM 1086 N N . SER A 1 135 ? 9.362 -13.990 -3.631 1.00 85.06 135 SER A N 1
ATOM 1087 C CA . SER A 1 135 ? 8.167 -14.844 -3.710 1.00 85.06 135 SER A CA 1
ATOM 1088 C C . SER A 1 135 ? 7.260 -14.422 -4.863 1.00 85.06 135 SER A C 1
ATOM 1090 O O . SER A 1 135 ? 6.882 -15.254 -5.681 1.00 85.06 135 SER A O 1
ATOM 1092 N N . MET A 1 136 ? 6.974 -13.122 -4.965 1.00 85.19 136 MET A N 1
ATOM 1093 C CA . MET A 1 136 ? 6.017 -12.578 -5.936 1.00 85.19 136 MET A CA 1
ATOM 1094 C C . MET A 1 136 ? 6.665 -12.056 -7.226 1.00 85.19 136 MET A C 1
ATOM 1096 O O . MET A 1 136 ? 5.950 -11.690 -8.153 1.00 85.19 136 MET A O 1
ATOM 1100 N N . ARG A 1 137 ? 8.005 -12.036 -7.306 1.00 94.44 137 ARG A N 1
ATOM 1101 C CA . ARG A 1 137 ? 8.781 -11.600 -8.48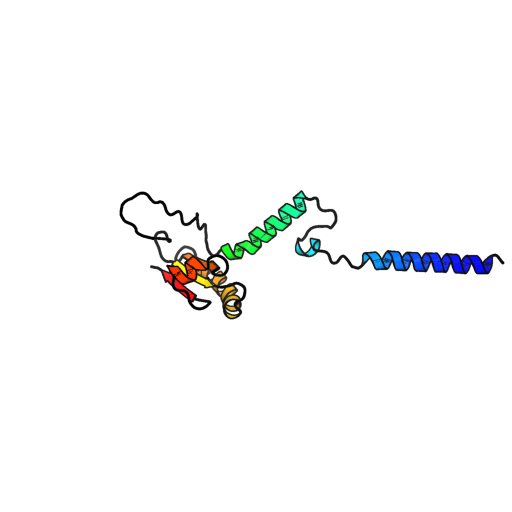7 1.00 94.44 137 ARG A CA 1
ATOM 1102 C C . ARG A 1 137 ? 8.445 -10.182 -8.966 1.00 94.44 137 ARG A C 1
ATOM 1104 O O . ARG A 1 137 ? 8.554 -9.875 -10.149 1.00 94.44 137 ARG A O 1
ATOM 1111 N N . ILE A 1 138 ? 8.084 -9.302 -8.037 1.00 95.06 138 ILE A N 1
ATOM 1112 C CA . ILE A 1 138 ? 7.807 -7.893 -8.312 1.00 95.06 138 ILE A CA 1
ATOM 1113 C C . ILE A 1 138 ? 9.130 -7.156 -8.511 1.00 95.06 138 ILE A C 1
ATOM 1115 O O . ILE A 1 138 ? 9.907 -7.006 -7.571 1.00 95.06 138 ILE A O 1
ATOM 1119 N N . SER A 1 139 ? 9.389 -6.694 -9.732 1.00 94.06 139 SER A N 1
ATOM 1120 C CA . SER A 1 139 ? 10.629 -5.997 -10.100 1.00 94.06 139 SER A CA 1
ATOM 1121 C C . SER A 1 139 ? 10.463 -4.483 -10.264 1.00 94.06 139 SER A C 1
ATOM 1123 O O . SER A 1 139 ? 11.455 -3.755 -10.226 1.00 94.06 139 SER A O 1
ATOM 1125 N N . SER A 1 140 ? 9.231 -3.992 -10.402 1.00 96.31 140 SER A N 1
ATOM 1126 C CA . SER A 1 140 ? 8.914 -2.576 -10.600 1.00 96.31 140 SER A CA 1
ATOM 1127 C C . SER A 1 140 ? 7.675 -2.160 -9.805 1.00 96.31 140 SER A C 1
ATOM 1129 O O . SER A 1 140 ? 6.880 -2.994 -9.367 1.00 96.31 140 SER A O 1
ATOM 1131 N N . TYR A 1 141 ? 7.520 -0.851 -9.590 1.00 95.69 141 TYR A N 1
ATOM 1132 C CA . TYR A 1 141 ? 6.387 -0.295 -8.855 1.00 95.69 141 TYR A CA 1
ATOM 1133 C C . TYR A 1 141 ? 5.712 0.855 -9.621 1.00 95.69 141 TYR A C 1
ATOM 1135 O O . TYR A 1 141 ? 6.418 1.673 -10.215 1.00 95.69 141 TYR A O 1
ATOM 1143 N N . PRO A 1 142 ? 4.375 0.979 -9.527 1.00 96.81 142 PRO A N 1
ATOM 1144 C CA . PRO A 1 142 ? 3.468 -0.017 -8.955 1.00 96.81 142 PRO A CA 1
ATOM 1145 C C . PRO A 1 142 ? 3.363 -1.251 -9.866 1.00 96.81 142 PRO A C 1
ATOM 1147 O O . PRO A 1 142 ? 3.461 -1.131 -11.084 1.00 96.81 142 PRO A O 1
ATOM 1150 N N . THR A 1 143 ? 3.133 -2.424 -9.279 1.00 97.25 143 THR A N 1
ATOM 1151 C CA . THR A 1 143 ? 2.740 -3.632 -10.021 1.00 97.25 143 THR A CA 1
ATOM 1152 C C . 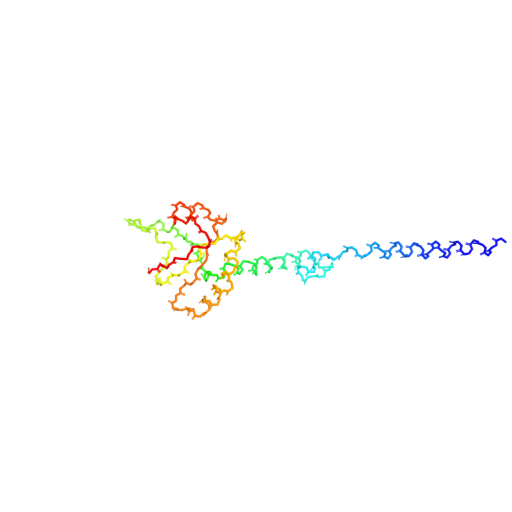THR A 1 143 ? 1.366 -4.071 -9.534 1.00 97.25 143 THR A C 1
ATOM 1154 O O . THR A 1 143 ? 1.169 -4.271 -8.338 1.00 97.25 143 THR A O 1
ATOM 1157 N N . LEU A 1 144 ? 0.409 -4.200 -10.451 1.00 95.25 144 LEU A N 1
ATOM 1158 C CA . LEU A 1 144 ? -0.981 -4.535 -10.145 1.00 95.25 144 LEU A CA 1
ATOM 1159 C C . LEU A 1 144 ? -1.258 -5.963 -10.621 1.00 95.25 144 LEU A C 1
ATOM 1161 O O . LEU A 1 144 ? -1.110 -6.237 -11.810 1.00 95.25 144 LEU A O 1
ATOM 1165 N N . ILE A 1 145 ? -1.640 -6.867 -9.718 1.00 94.19 145 ILE A N 1
ATOM 1166 C CA . ILE A 1 145 ? -1.867 -8.283 -10.050 1.00 94.19 145 ILE A CA 1
ATOM 1167 C C . ILE A 1 145 ? -3.243 -8.724 -9.577 1.00 94.19 145 ILE A C 1
ATOM 1169 O O . ILE A 1 145 ? -3.594 -8.547 -8.410 1.00 94.19 145 ILE A O 1
ATOM 1173 N N . PHE A 1 146 ? -4.004 -9.313 -10.495 1.00 93.31 146 PHE A N 1
ATOM 1174 C CA . PHE A 1 146 ? -5.274 -9.963 -10.207 1.00 93.31 146 PHE A CA 1
ATOM 1175 C C . PHE A 1 146 ? -5.050 -11.451 -9.910 1.00 93.31 146 PHE A C 1
ATOM 1177 O O . PHE A 1 146 ? -4.370 -12.131 -10.679 1.00 93.31 146 PHE A O 1
ATOM 1184 N N . TYR A 1 147 ? -5.623 -11.943 -8.813 1.00 87.19 147 TYR A N 1
ATOM 1185 C CA . TYR A 1 147 ? -5.610 -13.351 -8.423 1.00 87.19 147 TYR A CA 1
ATOM 1186 C C . TYR A 1 147 ? -7.045 -13.891 -8.451 1.00 87.19 147 TYR A C 1
ATOM 1188 O O . TYR A 1 147 ? -7.901 -13.316 -7.767 1.00 87.19 147 TYR A O 1
ATOM 1196 N N . PRO A 1 148 ? -7.314 -14.933 -9.258 1.00 83.31 148 PRO A N 1
ATOM 1197 C CA . PRO A 1 148 ? -8.613 -15.587 -9.311 1.00 83.31 148 PRO A CA 1
ATOM 1198 C C . PRO A 1 148 ? -8.892 -16.487 -8.107 1.00 83.31 148 PRO A C 1
ATOM 1200 O O . PRO A 1 148 ? -7.918 -17.030 -7.537 1.00 83.31 148 PRO A O 1
#

Organism: Operophtera brumata (NCBI:txid104452)

Radius of gyration: 27.63 Å; chains: 1; bounding box: 37×96×50 Å

Secondary structure (DSSP, 8-state):
-HHHHHHHHHHHHHHHHHHHHHHTT----THHHHT--TT--HHHHHHHHHHHHHHHGGGGTTSTT---------SSS-----S-SS-EEEEEE-TT-HHHHHHHHHHHHHHHHTTTTSEEEEEETTTSHHIIIIIS---SSSEEEEE-

Foldseek 3Di:
DPPVVVVVVVVVVVVVVVVVVVVPPPPPDPCVVLVHDPPDDPVSSVVSVVVVVVVVCCLQVLDPDPPDLDPPPDDDDPDSPSDDDAKEKEWEAEPPDPVQVVCSVVLVVVCVVCPPHYSYYYDHCVVVVCCVCPVVVPPDPGDIDMDD

InterPro domains:
  IPR001623 DnaJ domain [PS50076] (29-132)
  IPR001623 DnaJ domain [cd06257] (30-52)
  IPR013766 Thioredoxin domain [PF00085] (85-147)
  IPR017937 Thioredoxin, conserved site [PS00194] (89-107)
  IPR036249 Thioredoxin-like superfamily [SSF52833] (84-148)
  IPR036869 Chaperone J-domain superfamily [G3DSA:1.10.287.110] (21-58)
  IPR036869 Chaperone J-domain superfamily [SSF46565] (18-55)
  IPR052460 Endoplasmic reticulum disulfide reductase [PTHR44340] (83-148)

pLDDT: mean 75.09, std 19.01, range [31.83, 97.25]